Protein AF-A0AAP8N7W9-F1 (afdb_monomer_lite)

Foldseek 3Di:
DFPPPFDDPDDDDWDKDFPCVLVVNPDAADPVVVVVCQVPDDDHWTDHPNGTIDTCVVLCPDPVSVVVVLVVCCVRPVPVSVVVVVVD

pLDDT: mean 92.73, std 3.85, range [72.06, 97.25]

Sequence (88 aa):
TLYPIPEPNDQENHVYVSVGHQQMMTDPLKPLGMSIFQLTSFGPRFKAGGRLFVDVTKNLASPGSRKMLLDAMGQHDPLMKDALITII

Structure (mmCIF, N/CA/C/O backbone):
data_AF-A0AAP8N7W9-F1
#
_entry.id   AF-A0AAP8N7W9-F1
#
loop_
_atom_site.group_PDB
_atom_site.id
_atom_site.type_symbol
_atom_site.label_atom_id
_atom_site.label_alt_id
_atom_site.label_comp_id
_atom_site.label_asym_id
_atom_site.label_entity_id
_atom_site.label_seq_id
_atom_site.pdbx_PDB_ins_code
_atom_site.Cartn_x
_atom_site.Cartn_y
_atom_site.Cartn_z
_atom_site.occupancy
_atom_site.B_iso_or_equiv
_atom_site.auth_seq_id
_atom_site.auth_comp_id
_atom_site.auth_asym_id
_atom_site.auth_atom_id
_atom_site.pdbx_PDB_model_num
ATOM 1 N N . THR A 1 1 ? -0.798 -9.485 -5.848 1.00 72.06 1 THR A N 1
ATOM 2 C CA . THR A 1 1 ? -1.884 -9.771 -4.887 1.00 72.06 1 THR A CA 1
ATOM 3 C C . THR A 1 1 ? -1.348 -9.633 -3.472 1.00 72.06 1 THR A C 1
ATOM 5 O O . THR A 1 1 ? -0.184 -9.955 -3.248 1.00 72.06 1 THR A O 1
ATOM 8 N N . LEU A 1 2 ? -2.139 -9.082 -2.545 1.00 87.19 2 LEU A N 1
ATOM 9 C CA . LEU A 1 2 ? -1.760 -8.918 -1.135 1.00 87.19 2 LEU A CA 1
ATOM 10 C C . LEU A 1 2 ? -2.002 -10.242 -0.397 1.00 87.19 2 LEU A C 1
ATOM 12 O O . LEU A 1 2 ? -3.086 -10.470 0.129 1.00 87.19 2 LEU A O 1
ATOM 16 N N . TYR A 1 3 ? -1.026 -11.148 -0.435 1.00 89.06 3 TYR A N 1
ATOM 17 C CA . TYR A 1 3 ? -1.106 -12.414 0.291 1.00 89.06 3 TYR A CA 1
ATOM 18 C C . TYR A 1 3 ? 0.288 -12.901 0.735 1.00 89.06 3 TYR A C 1
ATOM 20 O O . TYR A 1 3 ? 1.212 -12.881 -0.086 1.00 89.06 3 TYR A O 1
ATOM 28 N N . PRO A 1 4 ? 0.458 -13.367 1.989 1.00 92.88 4 PRO A N 1
ATOM 29 C CA . PRO A 1 4 ? -0.520 -13.305 3.084 1.00 92.88 4 PRO A CA 1
ATOM 30 C C . PRO A 1 4 ? -0.871 -11.858 3.461 1.00 92.88 4 PRO A C 1
ATOM 32 O O . PRO A 1 4 ? -0.144 -10.932 3.105 1.00 92.88 4 PRO A O 1
ATOM 35 N N . ILE A 1 5 ? -2.007 -11.664 4.130 1.00 89.38 5 ILE A N 1
ATOM 36 C CA . ILE A 1 5 ? -2.423 -10.342 4.615 1.00 89.38 5 ILE A CA 1
ATOM 37 C C . ILE A 1 5 ? -1.450 -9.922 5.736 1.00 89.38 5 ILE A C 1
ATOM 39 O O . ILE A 1 5 ? -1.153 -10.757 6.592 1.00 89.38 5 ILE A O 1
ATOM 43 N N . PRO A 1 6 ? -0.909 -8.686 5.730 1.00 88.38 6 PRO A N 1
ATOM 44 C CA . PRO A 1 6 ? -0.099 -8.187 6.839 1.00 88.38 6 PRO A CA 1
ATOM 45 C C . PRO A 1 6 ? -0.887 -8.241 8.148 1.00 88.38 6 PRO A C 1
ATOM 47 O O . PRO A 1 6 ? -2.069 -7.921 8.137 1.00 88.38 6 PRO A O 1
ATOM 50 N N . GLU A 1 7 ? -0.249 -8.610 9.259 1.00 84.56 7 GLU A N 1
ATOM 51 C CA . GLU A 1 7 ? -0.919 -8.601 10.564 1.00 84.56 7 GLU A CA 1
ATOM 52 C C . GLU A 1 7 ? -1.241 -7.153 10.977 1.00 84.56 7 GLU A C 1
ATOM 54 O O . GLU A 1 7 ? -0.310 -6.353 11.147 1.00 84.56 7 GLU A O 1
ATOM 59 N N . PRO A 1 8 ? -2.530 -6.781 11.094 1.00 84.12 8 PRO A N 1
ATOM 60 C CA . PRO A 1 8 ? -2.913 -5.483 11.623 1.00 84.12 8 PRO A CA 1
ATOM 61 C C . PRO A 1 8 ? -2.747 -5.465 13.148 1.00 84.12 8 PRO A C 1
ATOM 63 O O . PRO A 1 8 ? -2.765 -6.501 13.811 1.00 84.12 8 PRO A O 1
ATOM 66 N N . ASN A 1 9 ? -2.612 -4.266 13.716 1.00 86.06 9 ASN A N 1
ATOM 67 C CA . ASN A 1 9 ? -2.542 -4.080 15.172 1.00 86.06 9 ASN A CA 1
ATOM 68 C C . ASN A 1 9 ? -3.930 -3.907 15.816 1.00 86.06 9 ASN A C 1
ATOM 70 O O . ASN A 1 9 ? -4.025 -3.704 17.026 1.00 86.06 9 ASN A O 1
ATOM 74 N N . ASP A 1 10 ? -4.990 -3.937 15.012 1.00 91.69 10 ASP A N 1
ATOM 75 C CA . ASP A 1 10 ? -6.375 -3.741 15.417 1.00 91.69 10 ASP A CA 1
ATOM 76 C C . ASP A 1 10 ? -7.312 -4.643 14.581 1.00 91.69 10 ASP A C 1
ATOM 78 O O . ASP A 1 10 ?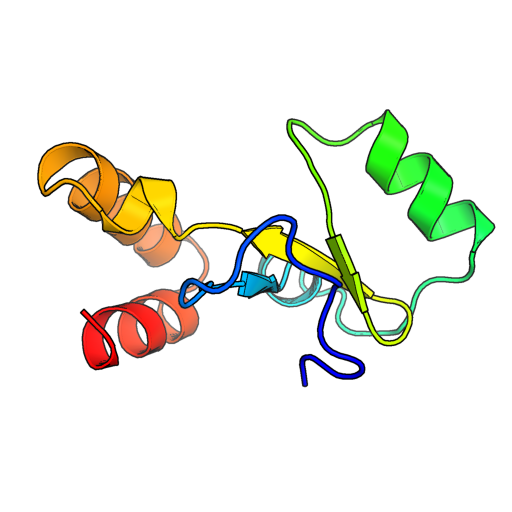 -6.852 -5.514 13.838 1.00 91.69 10 ASP A O 1
ATOM 82 N N . GLN A 1 11 ? -8.626 -4.505 14.780 1.00 89.94 11 GLN A N 1
ATOM 83 C CA . GLN A 1 11 ? -9.659 -5.288 14.086 1.00 89.94 11 GLN A CA 1
ATOM 84 C C . GLN A 1 11 ? -10.400 -4.478 13.009 1.00 89.94 11 GLN A C 1
ATOM 86 O O . GLN A 1 11 ? -11.464 -4.894 12.552 1.00 89.94 11 GLN A O 1
ATOM 91 N N . GLU A 1 12 ? -9.872 -3.319 12.624 1.00 92.69 12 GLU A N 1
ATOM 92 C CA . GLU A 1 12 ? -10.500 -2.442 11.645 1.00 92.69 12 GLU A CA 1
ATOM 93 C C . GLU A 1 12 ? -10.132 -2.844 10.209 1.00 92.69 12 GLU A C 1
ATOM 95 O O . GLU A 1 12 ? -9.246 -3.660 9.940 1.00 92.69 12 GLU A O 1
ATOM 100 N N . ASN A 1 13 ? -10.838 -2.259 9.241 1.00 92.62 13 ASN A N 1
ATOM 101 C CA . ASN A 1 13 ? -10.510 -2.448 7.834 1.00 92.62 13 ASN A CA 1
ATOM 102 C C . ASN A 1 13 ? -9.291 -1.607 7.447 1.00 92.62 13 ASN A C 1
ATOM 104 O O . ASN A 1 13 ? -9.296 -0.386 7.613 1.00 92.62 13 ASN A O 1
ATOM 108 N N . HIS A 1 14 ? -8.298 -2.251 6.833 1.00 94.44 14 HIS A N 1
ATOM 109 C CA . HIS A 1 14 ? -7.104 -1.585 6.319 1.00 94.44 14 H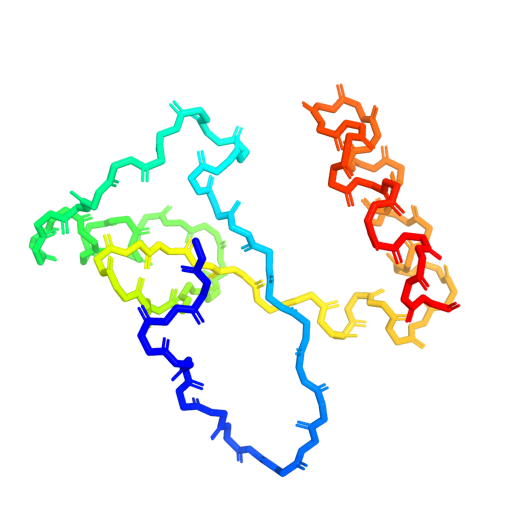IS A CA 1
ATOM 110 C C . HIS A 1 14 ? -7.042 -1.602 4.792 1.00 94.44 14 HIS A C 1
ATOM 112 O O . HIS A 1 14 ? -7.320 -2.612 4.142 1.00 94.44 14 HIS A O 1
ATOM 118 N N . VAL A 1 15 ? -6.594 -0.488 4.213 1.00 94.94 15 VAL A N 1
ATOM 119 C CA . VAL A 1 15 ? -6.316 -0.347 2.782 1.00 94.94 15 VAL A CA 1
ATOM 120 C C . VAL A 1 15 ? -4.808 -0.279 2.570 1.00 94.94 15 VAL A C 1
ATOM 122 O O . VAL A 1 15 ? -4.154 0.690 2.957 1.00 94.94 15 VAL A O 1
ATOM 125 N N . TYR A 1 16 ? -4.255 -1.295 1.907 1.00 94.88 16 TYR A N 1
ATOM 126 C CA . TYR A 1 16 ? -2.830 -1.377 1.591 1.00 94.88 16 TYR A CA 1
ATOM 127 C C . TYR A 1 16 ? -2.564 -1.133 0.105 1.00 94.88 16 TYR A C 1
ATOM 129 O O . TYR A 1 16 ? -3.121 -1.809 -0.758 1.00 94.88 16 TYR A O 1
ATOM 137 N N . VAL A 1 17 ? -1.635 -0.227 -0.194 1.00 94.44 17 VAL A N 1
ATOM 138 C CA . VAL A 1 17 ? -1.183 0.078 -1.559 1.00 94.44 17 VAL A CA 1
ATOM 139 C C . VAL A 1 17 ? 0.184 -0.550 -1.812 1.00 94.44 17 VAL A C 1
ATOM 141 O O . VAL A 1 17 ? 1.082 -0.503 -0.969 1.00 94.44 17 VAL A O 1
ATOM 144 N N . SER A 1 18 ? 0.349 -1.169 -2.983 1.00 94.12 18 SER A N 1
ATOM 145 C CA . SER A 1 18 ? 1.584 -1.858 -3.362 1.00 94.12 18 SER A CA 1
ATOM 146 C C . SER A 1 18 ? 2.681 -0.877 -3.766 1.00 94.12 18 SER A C 1
ATOM 148 O O . SER A 1 18 ? 2.557 -0.162 -4.756 1.00 94.12 18 SER A O 1
ATOM 150 N N . VAL A 1 19 ? 3.813 -0.928 -3.065 1.00 92.88 19 VAL A N 1
ATOM 151 C CA . VAL A 1 19 ? 5.012 -0.141 -3.403 1.00 92.88 19 VAL A CA 1
ATOM 152 C C . VAL A 1 19 ? 5.579 -0.571 -4.751 1.00 92.88 19 VAL A C 1
ATOM 154 O O . VAL A 1 19 ? 6.054 0.255 -5.524 1.00 92.88 19 VAL A O 1
ATOM 157 N N . GLY A 1 20 ? 5.541 -1.876 -5.027 1.00 92.62 20 GLY A N 1
ATOM 158 C CA . GLY A 1 20 ? 6.092 -2.437 -6.253 1.00 92.62 20 GLY A CA 1
ATOM 159 C C . GLY A 1 20 ? 5.404 -1.901 -7.505 1.00 92.62 20 GLY A C 1
ATOM 160 O O . GLY A 1 20 ? 6.079 -1.660 -8.493 1.00 92.62 20 GLY A O 1
ATOM 161 N N . HIS A 1 21 ? 4.095 -1.639 -7.457 1.00 91.62 21 HIS A N 1
ATOM 162 C CA . HIS A 1 21 ? 3.391 -1.033 -8.593 1.00 91.62 21 HIS A CA 1
ATOM 163 C C . HIS A 1 21 ? 3.868 0.404 -8.833 1.00 91.62 21 HIS A C 1
ATOM 165 O O . HIS A 1 21 ? 4.258 0.727 -9.950 1.00 91.62 21 HIS A O 1
ATOM 171 N N . GLN A 1 22 ? 3.985 1.206 -7.768 1.00 88.00 22 GLN A N 1
ATOM 172 C CA . GLN A 1 22 ? 4.510 2.572 -7.861 1.00 88.00 22 GLN A CA 1
ATOM 173 C C . GLN A 1 22 ? 5.942 2.620 -8.429 1.00 88.00 22 GLN A C 1
ATOM 175 O O . GLN A 1 22 ? 6.294 3.547 -9.149 1.00 88.00 22 GLN A O 1
ATOM 180 N N . GLN A 1 23 ? 6.776 1.633 -8.096 1.00 90.31 23 GLN A N 1
ATOM 181 C CA . GLN A 1 23 ? 8.177 1.566 -8.530 1.00 90.31 23 GLN A CA 1
ATOM 182 C C . GLN A 1 23 ? 8.391 0.736 -9.804 1.00 90.31 23 GLN A C 1
ATOM 184 O O . GLN A 1 23 ? 9.534 0.493 -10.181 1.00 90.31 23 GLN A O 1
ATOM 189 N N . MET A 1 24 ? 7.317 0.241 -10.435 1.00 92.38 24 MET A N 1
ATOM 190 C CA . MET A 1 24 ? 7.383 -0.733 -11.536 1.00 92.38 24 MET A CA 1
ATOM 191 C C . MET A 1 24 ? 8.261 -1.967 -11.218 1.00 92.38 24 MET A C 1
ATOM 193 O O . MET A 1 24 ? 8.891 -2.556 -12.091 1.00 92.38 24 MET A O 1
ATOM 197 N N . MET A 1 25 ? 8.291 -2.374 -9.947 1.00 93.75 25 MET A N 1
ATOM 198 C CA . MET A 1 25 ? 9.080 -3.470 -9.385 1.00 93.75 25 MET A CA 1
ATOM 199 C C . MET A 1 25 ? 8.152 -4.457 -8.661 1.00 93.75 25 MET A C 1
ATOM 201 O O . MET A 1 25 ? 8.034 -4.455 -7.435 1.00 93.75 25 MET A O 1
ATOM 205 N N . THR A 1 26 ? 7.428 -5.278 -9.422 1.00 93.88 26 THR A N 1
ATOM 206 C CA . THR A 1 26 ? 6.358 -6.148 -8.895 1.00 93.88 26 THR A CA 1
ATOM 207 C C . THR A 1 26 ? 6.818 -7.558 -8.515 1.00 93.88 26 THR A C 1
ATOM 209 O O . THR A 1 26 ? 6.040 -8.313 -7.917 1.00 93.88 26 THR A O 1
ATOM 212 N N . ASP A 1 27 ? 8.069 -7.913 -8.799 1.00 95.81 27 ASP A N 1
ATOM 213 C CA . ASP A 1 27 ? 8.672 -9.183 -8.396 1.00 95.81 27 ASP A CA 1
ATOM 214 C C . ASP A 1 27 ? 8.958 -9.242 -6.886 1.00 95.81 27 ASP A C 1
ATOM 216 O O . ASP A 1 27 ? 9.176 -8.212 -6.241 1.00 95.81 27 ASP A O 1
ATOM 220 N N . PRO A 1 28 ? 8.938 -10.443 -6.277 1.00 95.62 28 PRO A N 1
ATOM 221 C CA . PRO A 1 28 ? 9.243 -10.585 -4.866 1.00 95.62 28 PRO A CA 1
ATOM 222 C C . PRO A 1 28 ? 10.727 -10.308 -4.594 1.00 95.62 28 PRO A C 1
ATOM 224 O O . PRO A 1 28 ? 11.628 -10.832 -5.249 1.00 95.62 28 PRO A O 1
ATOM 227 N N . LEU A 1 29 ? 10.980 -9.522 -3.556 1.00 95.81 29 LEU A N 1
ATOM 228 C CA . LEU A 1 29 ? 12.296 -9.245 -3.014 1.00 95.81 29 LEU A CA 1
ATOM 229 C C . LEU A 1 29 ? 12.733 -10.365 -2.062 1.00 95.81 29 LEU A C 1
ATOM 231 O O . LEU A 1 29 ? 11.952 -10.897 -1.270 1.00 95.81 29 LEU A O 1
ATOM 235 N N . LYS A 1 30 ? 14.033 -10.671 -2.074 1.00 96.88 30 LYS A N 1
ATOM 236 C CA . LYS A 1 30 ? 14.657 -11.512 -1.043 1.00 96.88 30 LYS A CA 1
ATOM 237 C C . LYS A 1 30 ? 14.623 -10.802 0.324 1.00 96.88 30 LYS A C 1
ATOM 239 O O . LYS A 1 30 ? 14.622 -9.568 0.358 1.00 96.88 30 LYS A O 1
ATOM 244 N N . PRO A 1 31 ? 14.686 -11.544 1.450 1.00 96.19 31 PRO A N 1
ATOM 245 C CA . PRO A 1 31 ? 14.610 -10.967 2.795 1.00 96.19 31 PRO A CA 1
ATOM 246 C C . PRO A 1 31 ? 15.553 -9.785 3.049 1.00 96.19 31 PRO A C 1
ATOM 248 O O . PRO A 1 31 ? 15.107 -8.759 3.551 1.00 96.19 31 PRO A O 1
ATOM 251 N N . LEU A 1 32 ? 16.821 -9.878 2.632 1.00 97.12 32 LEU A N 1
ATOM 252 C CA . LEU A 1 32 ? 17.786 -8.785 2.800 1.00 97.12 32 LEU A CA 1
ATOM 253 C C . LEU A 1 32 ? 17.369 -7.509 2.050 1.00 97.12 32 LEU A C 1
ATOM 255 O O . LEU A 1 32 ? 17.442 -6.419 2.610 1.00 97.12 32 LEU A O 1
ATOM 259 N N . GLY A 1 33 ? 16.895 -7.645 0.808 1.00 95.44 33 GLY A N 1
ATOM 260 C CA . GLY A 1 33 ? 16.429 -6.508 0.013 1.00 95.44 33 GLY A CA 1
ATOM 261 C C . GLY A 1 33 ? 15.235 -5.815 0.667 1.00 95.44 33 GLY A C 1
ATOM 262 O O . GLY A 1 33 ? 15.220 -4.592 0.775 1.00 95.44 33 GLY A O 1
ATOM 263 N N . MET A 1 34 ? 14.279 -6.591 1.191 1.00 94.31 34 MET A N 1
ATOM 264 C CA . MET A 1 34 ? 13.153 -6.033 1.947 1.00 94.31 34 MET A CA 1
ATOM 265 C C . MET A 1 34 ? 13.615 -5.282 3.198 1.00 94.31 34 MET A C 1
ATOM 267 O O . MET A 1 34 ? 13.132 -4.180 3.437 1.00 94.31 34 MET A O 1
ATOM 271 N N . SER A 1 35 ? 14.551 -5.837 3.974 1.00 94.50 35 SER A N 1
ATOM 272 C CA . SER A 1 35 ? 15.073 -5.175 5.176 1.00 94.50 35 SER A CA 1
ATOM 273 C C . SER A 1 35 ? 15.749 -3.842 4.856 1.00 94.50 35 SER A C 1
ATOM 275 O O . SER A 1 35 ? 15.487 -2.855 5.536 1.00 94.50 35 SER A O 1
ATOM 277 N N . ILE A 1 36 ? 16.560 -3.782 3.794 1.00 95.50 36 ILE A N 1
ATOM 278 C CA . ILE A 1 36 ? 17.189 -2.525 3.362 1.00 95.50 36 ILE A CA 1
ATOM 279 C C . ILE A 1 36 ? 16.119 -1.506 2.968 1.00 95.50 36 ILE A C 1
ATOM 281 O O . ILE A 1 36 ? 16.144 -0.389 3.472 1.00 95.50 36 ILE A O 1
ATOM 285 N N . PHE A 1 37 ? 15.142 -1.895 2.143 1.00 94.19 37 PHE A N 1
ATOM 286 C CA . PHE A 1 37 ? 14.047 -0.999 1.766 1.00 94.19 37 PHE A CA 1
ATOM 287 C C . PHE A 1 37 ? 13.264 -0.485 2.978 1.00 94.19 37 PHE A C 1
ATOM 289 O O . PHE A 1 37 ? 12.871 0.675 2.986 1.00 94.19 37 PHE A O 1
ATOM 296 N N . GLN A 1 38 ? 13.024 -1.310 3.999 1.00 92.31 38 GLN A N 1
ATOM 297 C CA . GLN A 1 38 ? 12.342 -0.865 5.217 1.00 92.31 38 GLN A CA 1
ATOM 298 C C . GLN A 1 38 ? 13.152 0.172 6.003 1.00 92.31 38 GLN A C 1
ATOM 300 O O . GLN A 1 38 ? 12.562 1.094 6.552 1.00 92.31 38 GLN A O 1
ATOM 305 N N . LEU A 1 39 ? 14.480 0.037 6.043 1.00 94.62 39 LEU A N 1
ATOM 306 C CA . LEU A 1 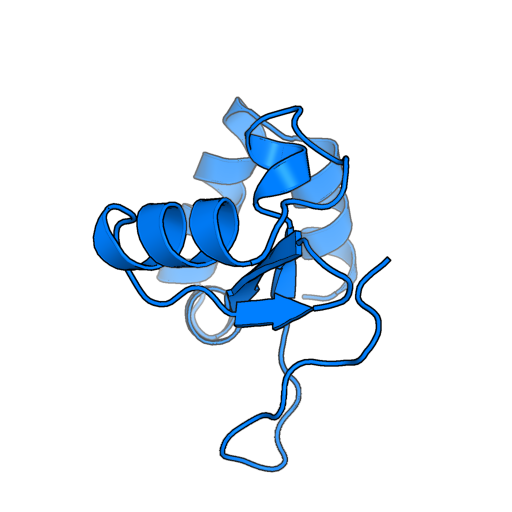39 ? 15.362 0.964 6.758 1.00 94.62 39 LEU A CA 1
ATOM 307 C C . LEU A 1 39 ? 15.565 2.292 6.019 1.00 94.62 39 LEU A C 1
ATOM 309 O O . LEU A 1 39 ? 15.828 3.305 6.659 1.00 94.62 39 LEU A O 1
ATOM 313 N N . THR A 1 40 ? 15.468 2.291 4.688 1.00 94.31 40 THR A N 1
ATOM 314 C CA . THR A 1 40 ? 15.737 3.477 3.857 1.00 94.31 40 THR A CA 1
ATOM 315 C C . THR A 1 40 ? 14.480 4.178 3.344 1.00 94.31 40 THR A C 1
ATOM 317 O O . THR A 1 40 ? 14.571 5.301 2.852 1.00 94.31 40 THR A O 1
ATOM 320 N N . SER A 1 41 ? 13.306 3.547 3.435 1.00 92.88 41 SER A N 1
ATOM 321 C CA . SER A 1 41 ? 12.042 4.158 3.010 1.00 92.88 41 SER A CA 1
ATOM 322 C C . SER A 1 41 ? 11.547 5.193 4.015 1.00 92.88 41 SER A C 1
ATOM 324 O O . SER A 1 41 ? 11.673 5.030 5.226 1.00 92.88 41 SER A O 1
ATOM 326 N N . PHE A 1 42 ? 10.864 6.218 3.509 1.00 89.25 42 PHE A N 1
ATOM 327 C CA . PHE A 1 42 ? 10.056 7.088 4.353 1.00 89.25 42 PHE A CA 1
ATOM 328 C C . PHE A 1 42 ? 8.790 6.357 4.815 1.00 89.25 42 PHE A C 1
ATOM 330 O O . PHE A 1 42 ? 7.985 5.904 3.996 1.00 89.25 42 PHE A O 1
ATOM 337 N N . GLY A 1 43 ? 8.611 6.287 6.134 1.00 89.38 43 GLY A N 1
ATOM 338 C CA . GLY A 1 43 ? 7.429 5.727 6.783 1.00 89.38 43 GLY A CA 1
ATOM 339 C C . GLY A 1 43 ? 7.387 4.190 6.851 1.00 89.38 43 GLY A C 1
ATOM 340 O O . GLY A 1 43 ? 8.229 3.502 6.269 1.00 89.38 43 GLY A O 1
ATOM 341 N N . PRO A 1 44 ? 6.405 3.628 7.582 1.00 91.06 44 PRO A N 1
ATOM 342 C CA . PRO A 1 44 ? 6.282 2.185 7.774 1.00 91.06 44 PRO A CA 1
ATOM 343 C C . PRO A 1 44 ? 5.996 1.438 6.466 1.00 91.06 44 PRO A C 1
ATOM 345 O O . PRO A 1 44 ? 5.183 1.871 5.648 1.00 91.06 44 PRO A O 1
ATOM 348 N N . ARG A 1 45 ? 6.628 0.271 6.293 1.00 93.44 45 ARG A N 1
ATOM 349 C CA . ARG A 1 45 ? 6.386 -0.639 5.164 1.00 93.44 45 ARG A CA 1
ATOM 350 C C . ARG A 1 45 ? 5.979 -2.019 5.658 1.00 93.44 45 ARG A C 1
ATOM 352 O O . ARG A 1 45 ? 6.724 -2.658 6.403 1.00 93.44 45 ARG A O 1
ATOM 359 N N . PHE A 1 46 ? 4.834 -2.484 5.177 1.00 93.50 46 PHE A N 1
ATOM 360 C CA . PHE A 1 46 ? 4.247 -3.776 5.512 1.00 93.50 46 PHE A CA 1
ATOM 361 C C . PHE A 1 46 ? 4.708 -4.841 4.519 1.00 93.50 46 PHE A C 1
ATOM 363 O O . PHE A 1 46 ? 4.773 -4.590 3.315 1.00 93.50 46 PHE A O 1
ATOM 370 N N . LYS A 1 47 ? 5.063 -6.023 5.028 1.00 93.38 47 LYS A N 1
ATOM 371 C CA . LYS A 1 47 ? 5.578 -7.144 4.233 1.00 93.38 47 LYS A CA 1
ATOM 372 C C . LYS A 1 47 ? 4.453 -8.131 3.938 1.00 93.38 47 LYS A C 1
ATOM 374 O O . LYS A 1 47 ? 3.756 -8.542 4.854 1.00 93.38 47 LYS A O 1
ATOM 379 N N . ALA A 1 48 ? 4.327 -8.544 2.681 1.00 94.81 48 ALA A N 1
ATOM 380 C CA . ALA A 1 48 ? 3.414 -9.607 2.266 1.00 94.81 48 ALA A CA 1
ATOM 381 C C . ALA A 1 48 ? 3.924 -10.273 0.983 1.00 94.81 48 ALA A C 1
ATOM 383 O O . ALA A 1 48 ? 4.239 -9.591 0.009 1.00 94.81 48 ALA A O 1
ATOM 384 N N . GLY A 1 49 ? 4.048 -11.603 0.977 1.00 94.00 49 GLY A N 1
ATOM 385 C CA . GLY A 1 49 ? 4.384 -12.378 -0.228 1.00 94.00 49 GLY A CA 1
ATOM 386 C C . GLY A 1 49 ? 5.687 -11.952 -0.920 1.00 94.00 49 GLY A C 1
ATOM 387 O O . GLY A 1 49 ? 5.742 -11.896 -2.151 1.00 94.00 49 GLY A O 1
ATOM 388 N N . GLY A 1 50 ? 6.707 -11.571 -0.139 1.00 94.81 50 GLY A N 1
ATOM 389 C CA . GLY A 1 50 ? 7.987 -11.055 -0.644 1.00 94.81 50 GLY A CA 1
ATOM 390 C C . GLY A 1 50 ? 7.935 -9.619 -1.181 1.00 94.81 50 GLY A C 1
ATOM 391 O O . GLY A 1 50 ? 8.872 -9.180 -1.833 1.00 94.81 50 GLY A O 1
ATOM 392 N N . ARG A 1 51 ? 6.850 -8.876 -0.958 1.00 95.56 51 ARG A N 1
ATOM 393 C CA . ARG A 1 51 ? 6.637 -7.513 -1.469 1.00 95.56 51 ARG A CA 1
ATOM 394 C C . ARG A 1 51 ? 6.350 -6.545 -0.328 1.00 95.56 51 ARG A C 1
ATOM 396 O O . ARG A 1 51 ? 6.057 -6.959 0.795 1.00 95.56 51 ARG A O 1
ATOM 403 N N . LEU A 1 52 ? 6.435 -5.252 -0.636 1.00 94.69 52 LEU A N 1
ATOM 404 C CA . LEU A 1 52 ? 6.211 -4.165 0.314 1.00 94.69 52 LEU A CA 1
ATOM 405 C C . LEU A 1 52 ? 4.946 -3.374 -0.016 1.00 94.69 52 LEU A C 1
ATOM 407 O O . LEU A 1 52 ? 4.625 -3.131 -1.183 1.00 94.69 52 LEU A O 1
ATOM 411 N N . PHE A 1 53 ? 4.266 -2.945 1.040 1.00 94.94 53 PHE A N 1
ATOM 412 C CA . PHE A 1 53 ? 3.009 -2.211 0.993 1.00 94.94 53 PHE A CA 1
ATOM 413 C C . PHE A 1 53 ? 3.025 -1.036 1.973 1.00 94.94 53 PHE A C 1
ATOM 415 O O . PHE A 1 53 ? 3.797 -1.024 2.936 1.00 94.94 53 PHE A O 1
ATOM 422 N N . VAL A 1 54 ? 2.163 -0.056 1.721 1.00 94.31 54 VAL A N 1
ATOM 423 C CA . VAL A 1 54 ? 1.894 1.081 2.609 1.00 94.31 54 VAL A CA 1
ATOM 424 C C . VAL A 1 54 ? 0.426 1.035 3.008 1.00 94.31 54 VAL A C 1
ATOM 426 O O . VAL A 1 54 ? -0.428 0.855 2.145 1.00 94.31 54 VAL A O 1
ATOM 429 N N . ASP A 1 55 ? 0.142 1.196 4.297 1.00 94.88 55 ASP A N 1
ATOM 430 C CA . ASP A 1 55 ? -1.220 1.389 4.795 1.00 94.88 55 ASP A CA 1
ATOM 431 C C . ASP A 1 55 ? -1.640 2.849 4.572 1.00 94.88 55 ASP A C 1
ATOM 433 O O . ASP A 1 55 ? -1.015 3.766 5.109 1.00 94.88 55 ASP A O 1
ATOM 437 N N . VAL A 1 56 ? -2.682 3.062 3.768 1.00 95.12 56 VAL A N 1
ATOM 438 C CA . VAL A 1 56 ? -3.223 4.391 3.442 1.00 95.12 56 VAL A CA 1
ATOM 439 C C . VAL A 1 56 ? -4.566 4.666 4.121 1.00 95.12 56 VAL A C 1
ATOM 441 O O . VAL A 1 56 ? -5.198 5.685 3.846 1.00 95.12 56 VAL A O 1
ATOM 444 N N . THR A 1 57 ? -5.007 3.804 5.038 1.00 95.06 57 THR A N 1
ATOM 445 C CA . THR A 1 57 ? -6.317 3.894 5.709 1.00 95.06 57 THR A CA 1
ATOM 446 C C . THR A 1 57 ? -6.524 5.261 6.357 1.00 95.06 57 THR A C 1
ATOM 448 O O . THR A 1 57 ? -7.527 5.934 6.119 1.00 95.06 57 THR A O 1
ATOM 451 N N . LYS A 1 58 ? -5.518 5.753 7.092 1.00 93.94 58 LYS A N 1
ATOM 452 C CA . LYS A 1 58 ? -5.560 7.083 7.722 1.00 93.94 58 LYS A CA 1
ATOM 453 C C . LYS A 1 58 ? -5.588 8.220 6.701 1.00 93.94 58 LYS A C 1
ATOM 455 O O . LYS A 1 58 ? -6.255 9.224 6.929 1.00 93.94 58 LYS A O 1
ATOM 460 N N . ASN A 1 59 ? -4.904 8.068 5.566 1.00 95.56 59 ASN A N 1
ATOM 461 C CA . ASN A 1 59 ? -4.957 9.055 4.490 1.00 95.56 59 ASN A CA 1
ATOM 462 C C . ASN A 1 59 ? -6.350 9.116 3.861 1.00 95.56 59 ASN A C 1
ATOM 464 O O . ASN A 1 59 ? -6.790 10.200 3.492 1.00 95.56 59 ASN A O 1
ATOM 468 N N . LEU A 1 60 ? -7.063 7.994 3.779 1.00 96.12 60 LEU A N 1
ATOM 469 C CA . LEU A 1 60 ? -8.428 7.951 3.260 1.00 96.12 60 LEU A CA 1
ATOM 470 C C . LEU A 1 60 ? -9.468 8.435 4.281 1.00 96.12 60 LEU A C 1
ATOM 472 O O . LEU A 1 60 ? -10.547 8.859 3.877 1.00 96.12 60 LEU A O 1
ATOM 476 N N . ALA A 1 61 ? -9.158 8.435 5.579 1.00 94.69 61 ALA A N 1
ATOM 477 C CA . ALA A 1 61 ? -10.126 8.738 6.635 1.00 94.69 61 ALA A CA 1
ATOM 478 C C . ALA A 1 61 ? -10.659 10.187 6.624 1.00 94.69 61 ALA A C 1
ATOM 480 O O . ALA A 1 61 ? -11.820 10.401 6.962 1.00 94.69 61 ALA A O 1
ATOM 481 N N . SER A 1 62 ? -9.855 11.183 6.223 1.00 95.94 62 SER A N 1
ATOM 482 C CA . SER A 1 62 ? -10.285 12.595 6.188 1.00 95.94 62 SER A CA 1
ATOM 483 C C . SER A 1 62 ? -10.391 13.145 4.758 1.00 95.94 62 SER A C 1
ATOM 485 O O . SER A 1 62 ? -9.568 12.780 3.916 1.00 95.94 62 SER A O 1
ATOM 487 N N . PRO A 1 63 ? -11.327 14.071 4.455 1.00 95.31 63 PRO A N 1
ATOM 488 C CA . PRO A 1 63 ? -11.475 14.625 3.104 1.00 95.31 63 PRO A CA 1
ATOM 489 C C . PRO A 1 63 ? -10.207 15.305 2.568 1.00 95.31 63 PRO A C 1
ATOM 491 O O . PRO A 1 63 ? -9.844 15.114 1.407 1.00 95.31 63 PRO A O 1
ATOM 494 N N . GLY A 1 64 ? -9.506 16.065 3.419 1.00 97.25 64 GLY A N 1
ATOM 495 C CA . GLY A 1 64 ? -8.287 16.783 3.039 1.00 97.25 64 GLY A CA 1
ATOM 496 C C . GLY A 1 64 ? -7.145 15.835 2.674 1.00 97.25 64 GLY A C 1
ATOM 497 O O . GLY A 1 64 ? -6.598 15.913 1.575 1.00 97.25 64 GLY A O 1
ATOM 498 N N . SER A 1 65 ? -6.829 14.885 3.561 1.00 96.38 65 SER A N 1
ATOM 499 C CA . SER A 1 65 ? -5.781 13.888 3.304 1.00 96.38 65 SER A CA 1
ATOM 500 C C . SER A 1 65 ? -6.129 12.960 2.138 1.00 96.38 65 SER A C 1
ATOM 502 O O . SER A 1 65 ? -5.241 12.594 1.366 1.00 96.38 65 SER A O 1
ATOM 504 N N . ARG A 1 66 ? -7.415 12.621 1.973 1.00 96.88 66 ARG A N 1
ATOM 505 C CA . ARG A 1 66 ? -7.906 11.772 0.882 1.00 96.88 66 ARG A CA 1
ATOM 506 C C . ARG A 1 66 ? -7.668 12.451 -0.458 1.00 96.88 66 ARG A C 1
ATOM 508 O O . ARG A 1 66 ? -7.094 11.838 -1.352 1.00 96.88 66 ARG A O 1
ATOM 515 N N . LYS A 1 67 ? -8.039 13.730 -0.578 1.00 96.31 67 LYS A N 1
ATOM 516 C CA . LYS A 1 67 ? -7.776 14.523 -1.781 1.00 96.31 67 LYS A CA 1
ATOM 517 C C . LYS A 1 67 ? -6.283 14.565 -2.111 1.00 96.31 67 LYS A C 1
ATOM 519 O O . LYS A 1 67 ? -5.919 14.280 -3.245 1.00 96.31 67 LYS A O 1
ATOM 524 N N . MET A 1 68 ? -5.426 14.844 -1.126 1.00 95.56 68 MET A N 1
ATOM 525 C CA . MET A 1 68 ? -3.973 14.880 -1.338 1.00 95.56 68 MET A CA 1
ATOM 526 C C . MET A 1 68 ? -3.418 13.541 -1.843 1.00 95.56 68 MET A C 1
ATOM 528 O O . MET A 1 68 ? -2.613 13.529 -2.772 1.00 95.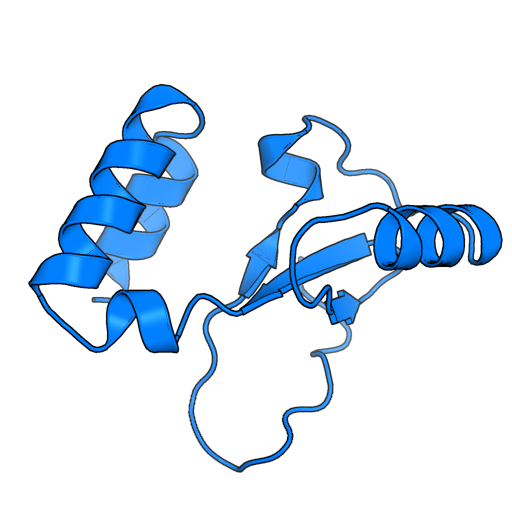56 68 MET A O 1
ATOM 532 N N . LEU A 1 69 ? -3.860 12.416 -1.267 1.00 94.81 69 LEU A N 1
ATOM 533 C CA . LEU A 1 69 ? -3.450 11.082 -1.713 1.00 94.81 69 LEU A CA 1
ATOM 534 C C . LEU A 1 69 ? -3.889 10.811 -3.159 1.00 94.81 69 LEU A C 1
ATOM 536 O O . LEU A 1 69 ? -3.075 10.379 -3.972 1.00 94.81 69 LEU A O 1
ATOM 540 N N . LEU A 1 70 ? -5.160 11.064 -3.483 1.00 95.44 70 LEU A N 1
ATOM 541 C CA . LEU A 1 70 ? -5.711 10.810 -4.817 1.00 95.44 70 LEU A CA 1
ATOM 542 C C . LEU A 1 70 ? -5.082 11.713 -5.885 1.00 95.44 70 LEU A C 1
ATOM 544 O O . LEU A 1 70 ? -4.841 11.259 -7.005 1.00 95.44 70 LEU A O 1
ATOM 548 N N . ASP A 1 71 ? -4.797 12.973 -5.550 1.00 94.38 71 ASP A N 1
ATOM 549 C CA . ASP A 1 71 ? -4.131 13.914 -6.451 1.00 94.38 71 ASP A CA 1
ATOM 550 C C . ASP A 1 71 ? -2.689 13.463 -6.741 1.00 94.38 71 ASP A C 1
ATOM 552 O O . ASP A 1 71 ? -2.284 13.460 -7.904 1.00 94.38 71 ASP A O 1
ATOM 556 N N . ALA A 1 72 ? -1.949 13.005 -5.721 1.00 90.44 72 ALA A N 1
ATOM 557 C CA . ALA A 1 72 ? -0.593 12.472 -5.877 1.00 90.44 72 ALA A CA 1
ATOM 558 C C . ALA A 1 72 ? -0.558 11.164 -6.688 1.00 90.44 72 ALA A C 1
ATOM 560 O O . ALA A 1 72 ? 0.257 11.030 -7.600 1.00 90.44 72 ALA A O 1
ATOM 561 N N . MET A 1 73 ? -1.463 10.219 -6.402 1.00 89.69 73 MET A N 1
ATOM 562 C CA . MET A 1 73 ? -1.565 8.963 -7.159 1.00 89.69 73 MET A CA 1
ATOM 563 C C . MET A 1 73 ? -1.922 9.223 -8.623 1.00 89.69 73 MET A C 1
ATOM 565 O O . MET A 1 73 ? -1.323 8.632 -9.513 1.00 89.69 73 MET A O 1
ATOM 569 N N . GLY A 1 74 ? -2.817 10.176 -8.895 1.00 87.88 74 GLY A N 1
ATOM 570 C CA . GLY A 1 74 ? -3.218 10.520 -10.259 1.00 87.88 74 GLY A CA 1
ATOM 571 C C . GLY A 1 74 ? -2.085 11.005 -11.169 1.00 87.88 74 GLY A C 1
ATOM 572 O O . GLY A 1 74 ? -2.250 10.953 -12.383 1.00 87.88 74 GLY A O 1
ATOM 573 N N . GLN A 1 75 ? -0.951 11.453 -10.618 1.00 86.56 75 GLN A N 1
ATOM 574 C CA . GLN A 1 75 ? 0.200 11.893 -11.418 1.00 86.56 75 GLN A CA 1
ATOM 575 C C . GLN A 1 75 ? 1.064 10.738 -11.940 1.00 86.56 75 GLN A C 1
ATOM 577 O O . GLN A 1 75 ? 1.745 10.902 -12.950 1.00 86.56 75 GLN A O 1
ATOM 582 N N . HIS A 1 76 ? 1.071 9.588 -11.259 1.00 82.94 76 HIS A N 1
ATOM 583 C CA . HIS A 1 76 ? 2.028 8.507 -11.535 1.00 82.94 76 HIS A CA 1
ATOM 584 C C . HIS A 1 76 ? 1.389 7.119 -11.660 1.00 82.94 76 HIS A C 1
ATOM 586 O O . HIS A 1 76 ? 1.946 6.264 -12.342 1.00 82.94 76 HIS A O 1
ATOM 592 N N . ASP A 1 77 ? 0.228 6.894 -11.044 1.00 88.38 77 ASP A N 1
ATOM 593 C CA . ASP A 1 77 ? -0.517 5.633 -11.092 1.00 88.38 77 ASP A CA 1
ATOM 594 C C . ASP A 1 77 ? -2.045 5.889 -11.151 1.00 8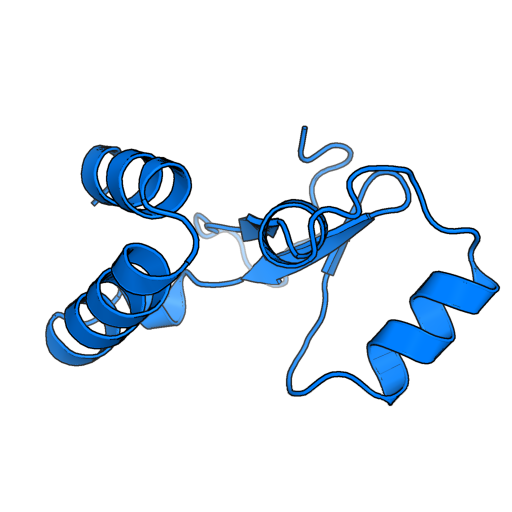8.38 77 ASP A C 1
ATOM 596 O O . ASP A 1 77 ? -2.757 5.783 -10.143 1.00 88.38 77 ASP A O 1
ATOM 600 N N . PRO A 1 78 ? -2.577 6.267 -12.335 1.00 91.12 78 PRO A N 1
ATOM 601 C CA . PRO A 1 78 ? -4.003 6.553 -12.514 1.00 91.12 78 PRO A CA 1
ATOM 602 C C . PRO A 1 78 ? -4.908 5.352 -12.220 1.00 91.12 78 PRO A C 1
ATOM 604 O O . PRO A 1 78 ? -5.993 5.523 -11.672 1.00 91.12 78 PRO A O 1
ATOM 607 N N . LEU A 1 79 ? -4.452 4.132 -12.519 1.00 92.31 79 LEU A N 1
ATOM 608 C CA . LEU A 1 79 ? -5.229 2.918 -12.263 1.00 92.31 79 LEU A CA 1
ATOM 609 C C . LEU A 1 79 ? -5.368 2.652 -10.761 1.00 92.31 79 LEU A C 1
ATOM 611 O O . LEU A 1 79 ? -6.445 2.278 -10.299 1.00 92.31 79 LEU A O 1
ATOM 615 N N . MET A 1 80 ? -4.308 2.889 -9.979 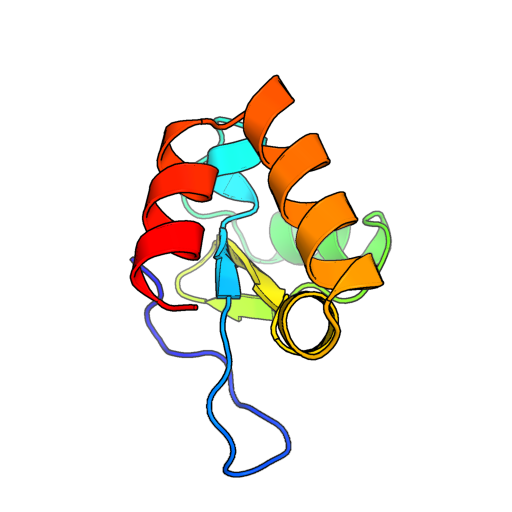1.00 92.69 80 MET A N 1
ATOM 616 C CA . MET A 1 80 ? -4.397 2.809 -8.521 1.00 92.69 80 MET A CA 1
ATOM 617 C C . MET A 1 80 ? -5.329 3.882 -7.957 1.00 92.69 80 MET A C 1
ATOM 619 O O . MET A 1 80 ? -6.098 3.600 -7.039 1.00 92.69 80 MET A O 1
ATOM 623 N N . LYS A 1 81 ? -5.314 5.100 -8.515 1.00 94.44 81 LYS A N 1
ATOM 624 C CA . LYS A 1 81 ? -6.276 6.145 -8.141 1.00 94.44 81 LYS A CA 1
ATOM 625 C C . LYS A 1 81 ? -7.718 5.685 -8.377 1.00 94.44 81 LYS A C 1
ATOM 627 O O . LYS A 1 81 ? -8.532 5.817 -7.467 1.00 94.44 81 LYS A O 1
ATOM 632 N N . ASP A 1 82 ? -8.030 5.134 -9.546 1.00 94.75 82 ASP A N 1
ATOM 633 C CA . ASP A 1 82 ? -9.386 4.673 -9.875 1.00 94.75 82 ASP A CA 1
ATOM 634 C C . ASP A 1 82 ? -9.837 3.522 -8.960 1.00 94.75 82 ASP A C 1
ATOM 636 O O . ASP A 1 82 ? -10.975 3.500 -8.478 1.00 94.75 82 ASP A O 1
ATOM 640 N N . ALA A 1 83 ? -8.922 2.604 -8.635 1.00 93.81 83 ALA A N 1
ATOM 641 C CA . ALA A 1 83 ? -9.176 1.543 -7.665 1.00 93.81 83 ALA A CA 1
ATOM 642 C C . ALA A 1 83 ? -9.496 2.106 -6.270 1.00 93.81 83 ALA A C 1
ATOM 644 O O . ALA A 1 83 ? -10.449 1.660 -5.632 1.00 93.81 83 ALA A O 1
ATOM 645 N N . LEU A 1 84 ? -8.750 3.119 -5.813 1.00 94.88 84 LEU A N 1
ATOM 646 C CA . LEU A 1 84 ? -9.025 3.800 -4.546 1.00 94.88 84 LEU A CA 1
ATOM 647 C C . LEU A 1 84 ? -10.361 4.555 -4.576 1.00 94.88 84 LEU A C 1
ATOM 649 O O . LEU A 1 84 ? -11.064 4.546 -3.575 1.00 94.88 84 LEU A O 1
ATOM 653 N N . ILE A 1 85 ? -10.738 5.169 -5.703 1.00 95.62 85 ILE A N 1
ATOM 654 C CA . ILE A 1 85 ? -12.031 5.861 -5.855 1.00 95.62 85 ILE A CA 1
ATOM 655 C C . ILE A 1 85 ? -13.214 4.892 -5.725 1.00 95.62 85 ILE A C 1
ATOM 657 O O . ILE A 1 85 ? -14.267 5.265 -5.222 1.00 95.62 85 ILE A O 1
ATOM 661 N N . THR A 1 86 ? -13.042 3.641 -6.144 1.00 95.25 86 THR A N 1
ATOM 662 C CA . THR A 1 86 ? -14.115 2.636 -6.110 1.00 95.25 86 THR A CA 1
ATOM 663 C C . THR A 1 86 ? -14.465 2.177 -4.688 1.00 95.25 86 THR A C 1
ATOM 665 O O . THR A 1 86 ? -15.559 1.668 -4.461 1.00 95.25 86 THR A O 1
ATOM 668 N N . ILE A 1 87 ? -13.549 2.340 -3.727 1.00 90.75 87 ILE A N 1
ATOM 669 C CA . ILE A 1 87 ? -13.703 1.836 -2.351 1.00 90.75 87 ILE A CA 1
ATOM 670 C C . ILE A 1 87 ? -13.986 2.932 -1.310 1.00 90.75 87 ILE A C 1
ATOM 672 O O . ILE A 1 87 ? -14.045 2.622 -0.120 1.00 90.75 87 ILE A O 1
ATOM 676 N N . ILE A 1 88 ? -14.090 4.199 -1.727 1.00 87.62 88 ILE A N 1
ATOM 677 C CA . ILE A 1 88 ? -14.243 5.366 -0.835 1.00 87.62 88 ILE A CA 1
ATOM 678 C C . ILE A 1 88 ? -15.654 5.935 -0.766 1.00 87.62 88 ILE A C 1
ATOM 680 O O . ILE A 1 88 ? -16.454 5.695 -1.692 1.00 87.62 88 ILE A O 1
#

Radius of gyration: 13.21 Å; chains: 1; bounding box: 32×30×28 Å

Secondary structure (DSSP, 8-state):
---SPP--SSSS---EEEHHHHTT--SPPPHHHHHHHHHHSSS--EEETTEEEEE-HHHHHSHHHHHHHHHHHHHH-HHHHHHHHHT-